Protein AF-A0A942KPQ2-F1 (afdb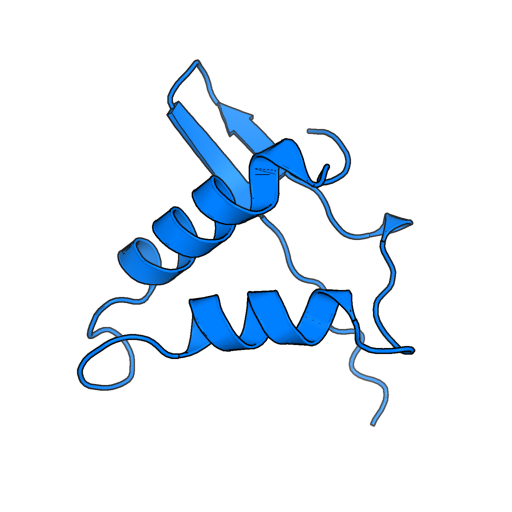_monomer_lite)

Sequence (68 aa):
MRLEEPADYRKVEELTREAFWNHHLPGCDEHYLLHIMRDCGAFIRELDFVAEVGSSKMFCRLILLEKM

Radius of gyration: 12.23 Å; chains: 1; bounding box: 29×26×29 Å

Secondary structure (DSSP, 8-state):
-EE--TTTHHHHHHHHHHHHTTTSSSS-SHHHHHHHHTT-TT--GGG-EEEEETTTEEEEE-------

pLDDT: mean 80.9, std 15.2, range [34.62, 92.06]

Foldseek 3Di:
DAFDDPVCLVVQLVVQQVVCDPVPHHGDCVSVVSVVLVVDPQFDSVQWDWDDDPPRDTDTDRDPPPPD

Structure (mmCIF, N/CA/C/O backbone):
data_AF-A0A942KPQ2-F1
#
_entry.id   AF-A0A942KPQ2-F1
#
loop_
_atom_site.group_PDB
_atom_site.id
_atom_site.type_symbol
_atom_site.label_atom_id
_atom_site.label_alt_id
_atom_site.label_comp_id
_atom_site.label_asym_id
_atom_site.label_entity_id
_atom_site.label_seq_id
_atom_site.pdbx_PDB_ins_code
_atom_site.Cartn_x
_atom_site.Cartn_y
_atom_site.Cartn_z
_atom_site.occupancy
_atom_site.B_iso_or_equiv
_atom_site.auth_seq_id
_atom_site.auth_comp_id
_atom_site.auth_asym_id
_atom_site.auth_atom_id
_atom_site.pdbx_PDB_model_num
ATOM 1 N N . MET A 1 1 ? -16.673 -3.950 -1.607 1.00 80.50 1 MET A N 1
ATOM 2 C CA . MET A 1 1 ? -15.453 -4.411 -2.300 1.00 80.50 1 MET A CA 1
ATOM 3 C C . MET A 1 1 ? -15.380 -3.661 -3.616 1.00 80.50 1 MET A C 1
ATOM 5 O O . MET A 1 1 ? -16.406 -3.582 -4.282 1.00 80.50 1 MET A O 1
ATOM 9 N N . ARG A 1 2 ? -14.239 -3.048 -3.929 1.00 89.31 2 ARG A N 1
ATOM 10 C CA . ARG A 1 2 ? -13.998 -2.263 -5.154 1.00 89.31 2 ARG A CA 1
ATOM 11 C C . ARG A 1 2 ? -12.544 -2.440 -5.600 1.00 89.31 2 ARG A C 1
ATOM 13 O O . ARG A 1 2 ? -11.763 -2.972 -4.817 1.00 89.31 2 ARG A O 1
ATOM 20 N N . LEU A 1 3 ? -12.202 -2.022 -6.817 1.00 90.50 3 LEU A N 1
ATOM 21 C CA . LEU A 1 3 ? -10.807 -2.012 -7.270 1.00 90.50 3 LEU A CA 1
ATOM 22 C C . LEU A 1 3 ? -9.969 -1.034 -6.432 1.00 90.50 3 LEU A C 1
ATOM 24 O O . LEU A 1 3 ? -10.507 -0.032 -5.943 1.00 90.50 3 LEU A O 1
ATOM 28 N N . GLU A 1 4 ? -8.687 -1.348 -6.250 1.00 90.06 4 GLU A N 1
ATOM 29 C CA . GLU A 1 4 ? -7.716 -0.438 -5.634 1.00 90.06 4 GLU A CA 1
ATOM 30 C C . GLU A 1 4 ? -7.534 0.807 -6.516 1.00 90.06 4 GLU A C 1
ATOM 32 O O . GLU A 1 4 ? -7.370 0.725 -7.738 1.00 90.06 4 GLU A O 1
ATOM 37 N N . GLU A 1 5 ? -7.553 1.980 -5.889 1.00 91.44 5 GLU A N 1
ATOM 38 C CA . GLU A 1 5 ? -7.234 3.247 -6.535 1.00 91.44 5 GLU A CA 1
ATOM 39 C C . GLU A 1 5 ? -5.925 3.814 -5.966 1.00 91.44 5 GLU A C 1
ATOM 41 O O . GLU A 1 5 ? -5.578 3.531 -4.821 1.00 91.44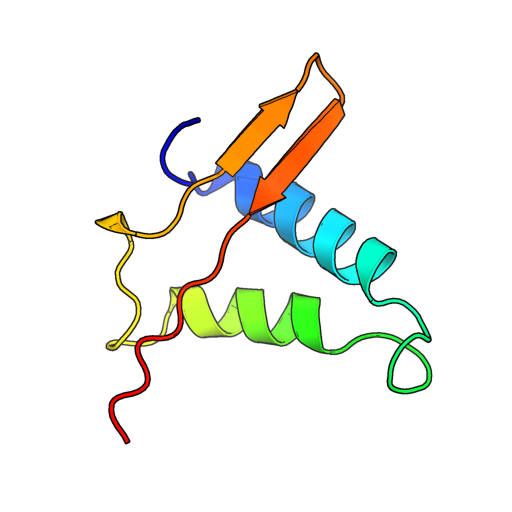 5 GLU A O 1
ATOM 46 N N . PRO A 1 6 ? -5.209 4.691 -6.697 1.00 92.06 6 PRO A N 1
ATOM 47 C CA . PRO A 1 6 ? -3.979 5.315 -6.196 1.00 92.06 6 PRO A CA 1
ATOM 48 C C . PRO A 1 6 ? -4.115 6.018 -4.836 1.00 92.06 6 PRO A C 1
ATOM 50 O O . PRO A 1 6 ? -3.141 6.135 -4.096 1.00 92.06 6 PRO A O 1
ATOM 53 N N . ALA A 1 7 ? -5.323 6.472 -4.487 1.00 92.00 7 ALA A N 1
ATOM 54 C CA . ALA A 1 7 ? -5.619 7.062 -3.184 1.00 92.00 7 ALA A CA 1
ATOM 55 C C . ALA A 1 7 ? -5.519 6.056 -2.018 1.00 92.00 7 ALA A C 1
ATOM 57 O O . ALA A 1 7 ? -5.304 6.462 -0.876 1.00 92.00 7 ALA A O 1
ATOM 58 N N . ASP A 1 8 ? -5.646 4.757 -2.294 1.00 89.88 8 ASP A N 1
ATOM 59 C CA . ASP A 1 8 ? -5.602 3.684 -1.301 1.00 89.88 8 ASP A CA 1
ATOM 60 C C . ASP A 1 8 ? -4.185 3.205 -1.004 1.00 89.88 8 ASP A C 1
ATOM 62 O O . ASP A 1 8 ? -3.951 2.637 0.063 1.00 89.88 8 ASP A O 1
ATOM 66 N N . TYR A 1 9 ? -3.233 3.455 -1.911 1.00 90.62 9 TYR A N 1
ATOM 67 C CA . TYR A 1 9 ? -1.931 2.786 -1.911 1.00 90.62 9 TYR A CA 1
ATOM 68 C C . TYR A 1 9 ? -1.217 2.881 -0.570 1.00 90.62 9 TYR A C 1
ATOM 70 O O . TYR A 1 9 ? -0.807 1.871 -0.002 1.00 90.62 9 TYR A O 1
ATOM 78 N N . ARG A 1 10 ? -1.151 4.096 -0.021 1.00 91.31 10 ARG A N 1
ATOM 79 C CA . ARG A 1 10 ? -0.530 4.351 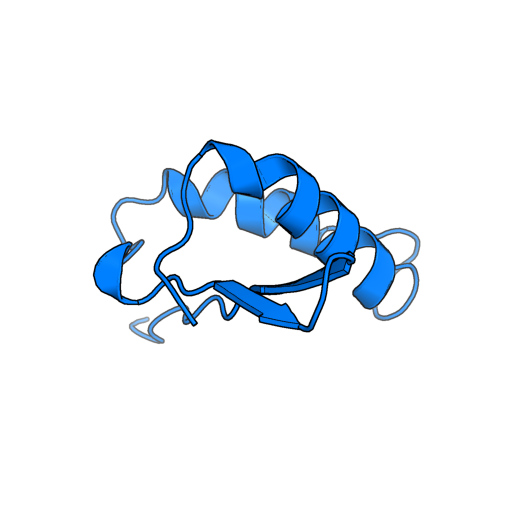1.277 1.00 91.31 10 ARG A CA 1
ATOM 80 C C . ARG A 1 10 ? -1.219 3.584 2.405 1.00 91.31 10 ARG A C 1
ATOM 82 O O . ARG A 1 10 ? -0.547 3.015 3.257 1.00 91.31 10 ARG A O 1
ATOM 89 N N . LYS A 1 11 ? -2.553 3.569 2.419 1.00 90.56 11 LYS A N 1
ATOM 90 C CA . LYS A 1 11 ? -3.335 2.918 3.478 1.00 90.56 11 LYS A CA 1
ATOM 91 C C . LYS A 1 11 ? -3.197 1.397 3.408 1.00 90.56 11 LYS A C 1
ATOM 93 O O . LYS A 1 11 ? -3.113 0.745 4.445 1.00 90.56 11 LYS A O 1
ATOM 98 N N . VAL A 1 12 ? -3.130 0.844 2.197 1.00 88.94 12 VAL A N 1
ATOM 99 C CA . VAL A 1 12 ? -2.872 -0.580 1.957 1.00 88.94 12 VAL A CA 1
ATOM 100 C C . VAL A 1 12 ? -1.449 -0.963 2.368 1.00 88.94 12 VAL A C 1
ATOM 102 O O . VAL A 1 12 ? -1.270 -1.975 3.044 1.00 88.94 12 VAL A O 1
ATOM 105 N N . GLU A 1 13 ? -0.443 -0.157 2.026 1.00 90.88 13 GLU A N 1
ATOM 106 C CA . GLU A 1 13 ? 0.952 -0.385 2.431 1.00 90.88 13 GLU A CA 1
ATOM 107 C C . GLU A 1 13 ? 1.113 -0.325 3.957 1.00 90.88 13 GLU A C 1
ATOM 109 O O . GLU A 1 13 ? 1.719 -1.216 4.550 1.00 90.88 13 GLU A O 1
ATOM 114 N N . GLU A 1 14 ? 0.520 0.676 4.616 1.00 91.44 14 GLU A N 1
ATOM 115 C CA . GLU A 1 14 ? 0.537 0.809 6.077 1.00 91.44 14 GLU A CA 1
ATOM 116 C C . GLU A 1 14 ? -0.145 -0.383 6.762 1.00 91.44 14 GLU A C 1
ATOM 118 O O . GLU A 1 14 ? 0.430 -0.961 7.687 1.00 91.44 14 GLU A O 1
ATOM 123 N N . LEU A 1 15 ? -1.317 -0.806 6.275 1.00 88.75 15 LEU A N 1
ATOM 124 C CA . LEU A 1 15 ? -2.006 -1.977 6.814 1.00 88.75 15 LEU A CA 1
ATOM 125 C C . LEU A 1 15 ? -1.201 -3.262 6.599 1.00 88.75 15 LEU A C 1
ATOM 127 O O . LEU A 1 15 ? -1.121 -4.088 7.503 1.00 88.75 15 LEU A O 1
ATOM 131 N N . THR A 1 16 ? -0.603 -3.436 5.419 1.00 88.38 16 THR A N 1
ATOM 132 C CA . THR A 1 16 ? 0.236 -4.602 5.103 1.00 88.38 16 THR A CA 1
ATOM 133 C C . THR A 1 16 ? 1.440 -4.646 6.036 1.00 88.38 16 THR A C 1
ATOM 135 O O . THR A 1 16 ? 1.712 -5.677 6.649 1.00 88.38 16 THR A O 1
ATOM 138 N N . ARG A 1 17 ? 2.106 -3.501 6.229 1.00 90.25 17 ARG A N 1
ATOM 139 C CA . ARG A 1 17 ? 3.218 -3.361 7.170 1.00 90.25 17 ARG A CA 1
ATOM 140 C C . ARG A 1 17 ? 2.809 -3.774 8.579 1.00 90.25 17 ARG A C 1
ATOM 142 O O . ARG A 1 17 ? 3.563 -4.481 9.230 1.00 90.25 17 ARG A O 1
ATOM 149 N N . GLU A 1 18 ? 1.645 -3.340 9.053 1.00 90.38 18 GLU A N 1
ATOM 150 C CA . GLU A 1 18 ? 1.144 -3.654 10.399 1.00 90.38 18 GLU A CA 1
ATOM 151 C C . GLU A 1 18 ? 0.699 -5.109 10.553 1.00 90.38 18 GLU A C 1
ATOM 153 O O . GLU A 1 18 ? 0.947 -5.712 11.594 1.00 90.38 18 GLU A O 1
ATOM 158 N N . ALA A 1 19 ? 0.084 -5.688 9.521 1.00 86.50 19 ALA A N 1
ATOM 159 C CA . ALA A 1 19 ? -0.377 -7.072 9.530 1.00 86.50 19 ALA A CA 1
ATOM 160 C C . ALA A 1 19 ? 0.781 -8.082 9.569 1.00 86.50 19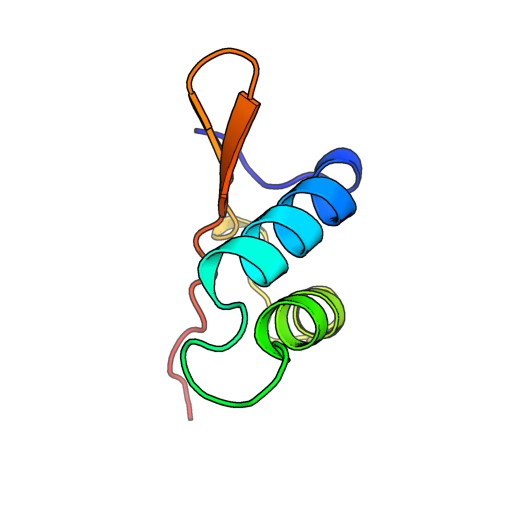 ALA A C 1
ATOM 162 O O . ALA A 1 19 ? 0.651 -9.135 10.192 1.00 86.50 19 ALA A O 1
ATOM 163 N N . PHE A 1 20 ? 1.906 -7.755 8.925 1.00 86.56 20 PHE A N 1
ATOM 164 C CA . PHE A 1 20 ? 3.075 -8.635 8.815 1.00 86.56 20 PHE A CA 1
ATOM 165 C C . PHE A 1 20 ? 4.268 -8.206 9.681 1.00 86.56 20 PHE A C 1
ATOM 167 O O . PHE A 1 20 ? 5.301 -8.877 9.677 1.00 86.56 20 PHE A O 1
ATOM 174 N N . TRP A 1 21 ? 4.138 -7.127 10.462 1.00 90.44 21 TRP A N 1
ATOM 175 C CA . TRP A 1 21 ? 5.223 -6.608 11.294 1.00 90.44 21 TRP A CA 1
ATOM 176 C C . TRP A 1 21 ? 5.777 -7.674 12.242 1.00 90.44 21 TRP A C 1
ATOM 178 O O . TRP A 1 21 ? 5.057 -8.188 13.099 1.00 90.44 21 TRP A O 1
ATOM 188 N N . ASN A 1 22 ? 7.073 -7.967 12.130 1.00 90.25 22 ASN A N 1
ATOM 189 C CA . ASN A 1 22 ? 7.784 -8.963 12.934 1.00 90.25 22 ASN A CA 1
ATOM 190 C C . ASN A 1 22 ? 7.213 -10.388 12.849 1.00 90.25 22 ASN A C 1
ATOM 192 O O . ASN A 1 22 ? 7.532 -11.221 13.699 1.00 90.25 22 ASN A O 1
ATOM 196 N N . HIS A 1 23 ? 6.372 -10.686 11.858 1.00 88.44 23 HIS A N 1
ATOM 197 C CA . HIS A 1 23 ? 5.705 -11.982 11.786 1.00 88.44 23 HIS A CA 1
ATOM 198 C C . HIS A 1 23 ? 6.583 -13.052 11.124 1.00 88.44 23 HIS A C 1
ATOM 200 O O . HIS A 1 23 ? 6.575 -14.204 11.561 1.00 88.44 23 HIS A O 1
ATOM 206 N N . HIS A 1 24 ? 7.355 -12.664 10.104 1.00 82.38 24 HIS A N 1
ATOM 207 C CA . HIS A 1 24 ? 8.288 -13.541 9.385 1.00 82.38 24 HIS A CA 1
ATOM 208 C C . HIS A 1 24 ? 9.757 -13.211 9.686 1.00 82.38 24 HIS A C 1
ATOM 210 O O . HIS A 1 24 ? 10.575 -14.112 9.864 1.00 82.38 24 HIS A O 1
ATOM 216 N N . LEU A 1 25 ? 10.093 -11.921 9.757 1.00 86.50 25 LEU A N 1
ATOM 217 C CA . LEU A 1 25 ? 11.437 -11.380 9.981 1.00 86.50 25 LEU A CA 1
ATOM 218 C C . LEU A 1 25 ? 11.321 -10.076 10.787 1.00 86.50 25 LEU A C 1
ATOM 220 O O . LEU A 1 25 ? 10.239 -9.492 10.809 1.00 86.50 25 LEU A O 1
ATOM 224 N N . PRO A 1 26 ? 12.394 -9.585 11.438 1.00 88.12 26 PRO A N 1
ATOM 225 C CA . PRO A 1 26 ? 12.385 -8.255 12.042 1.00 88.12 26 PRO A CA 1
ATOM 226 C C . PRO A 1 26 ? 12.025 -7.176 11.007 1.00 88.12 26 PRO A C 1
ATOM 228 O O . PRO A 1 26 ? 12.715 -7.031 10.002 1.00 88.12 26 PRO A O 1
ATOM 231 N N . GLY A 1 27 ? 10.965 -6.409 11.266 1.00 88.44 27 GLY A N 1
ATOM 232 C CA . GLY A 1 27 ? 10.376 -5.473 10.307 1.00 88.44 27 GLY A CA 1
ATOM 233 C C . GLY A 1 27 ? 9.290 -6.115 9.438 1.00 88.44 27 GLY A C 1
ATOM 234 O O . GLY A 1 27 ? 8.542 -6.974 9.899 1.00 88.44 27 GLY A O 1
ATOM 235 N N . CYS A 1 28 ? 9.147 -5.632 8.206 1.00 88.50 28 CYS A N 1
ATOM 236 C CA . CYS A 1 28 ? 8.221 -6.158 7.202 1.00 88.50 28 CYS A CA 1
ATOM 237 C C . CYS A 1 28 ? 8.688 -5.684 5.824 1.00 88.50 28 CYS A C 1
ATOM 239 O O . CYS A 1 28 ? 8.899 -4.486 5.652 1.00 88.50 28 CYS A O 1
ATOM 241 N N . ASP A 1 29 ? 8.776 -6.589 4.852 1.00 89.94 29 ASP A N 1
ATOM 242 C CA . ASP A 1 29 ? 9.150 -6.274 3.463 1.00 89.94 29 ASP A CA 1
ATOM 243 C C . ASP A 1 29 ? 7.937 -6.344 2.520 1.00 89.94 29 ASP A C 1
ATOM 245 O O . ASP A 1 29 ? 7.948 -5.783 1.426 1.00 89.94 29 ASP A O 1
ATOM 249 N N . GLU A 1 30 ? 6.851 -6.985 2.955 1.00 88.81 30 GLU A N 1
ATOM 250 C CA . GLU A 1 30 ? 5.637 -7.227 2.175 1.00 88.81 30 GLU A CA 1
ATOM 251 C C . GLU A 1 30 ? 4.979 -5.923 1.704 1.00 88.81 30 GLU A C 1
ATOM 253 O O . GLU A 1 30 ? 4.500 -5.841 0.574 1.00 88.81 30 GLU A O 1
ATOM 258 N N . HIS A 1 31 ? 5.006 -4.874 2.532 1.00 88.56 31 HIS A N 1
ATOM 259 C CA . HIS A 1 31 ? 4.494 -3.556 2.146 1.00 88.56 31 HIS A CA 1
ATOM 260 C C . HIS A 1 31 ? 5.296 -2.926 0.993 1.00 88.56 31 HIS A C 1
ATOM 262 O O . HIS A 1 31 ? 4.720 -2.289 0.113 1.00 88.56 31 HIS A O 1
ATOM 268 N N . TYR A 1 32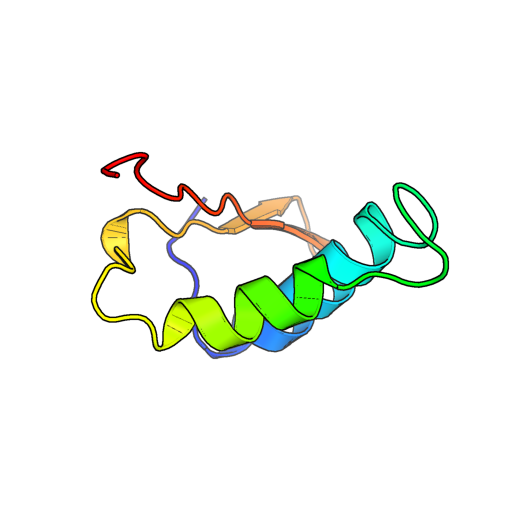 ? 6.613 -3.141 0.962 1.00 90.00 32 TYR A N 1
ATOM 269 C CA . TYR A 1 32 ? 7.486 -2.647 -0.100 1.00 90.00 32 TYR A CA 1
ATOM 270 C C . TYR A 1 32 ? 7.371 -3.492 -1.374 1.00 90.00 32 TYR A C 1
ATOM 272 O O . TYR A 1 32 ? 7.355 -2.952 -2.480 1.00 90.00 32 TYR A O 1
ATOM 280 N N . LEU A 1 33 ? 7.210 -4.811 -1.235 1.00 88.75 33 LEU A N 1
ATOM 281 C CA . LEU A 1 33 ? 6.913 -5.687 -2.367 1.00 88.75 33 LEU A CA 1
ATOM 282 C C . LEU A 1 33 ? 5.623 -5.254 -3.072 1.00 88.75 33 LEU A C 1
ATOM 284 O O . LEU A 1 33 ? 5.591 -5.160 -4.297 1.00 88.75 33 LEU A O 1
ATOM 288 N N . LEU A 1 34 ? 4.585 -4.938 -2.297 1.00 88.88 34 LEU A N 1
ATOM 289 C CA . LEU A 1 34 ? 3.308 -4.460 -2.813 1.00 88.88 34 LEU A CA 1
ATOM 290 C C . LEU A 1 34 ? 3.461 -3.135 -3.582 1.00 88.88 34 LEU A C 1
ATOM 292 O O . LEU A 1 34 ? 2.886 -2.993 -4.657 1.00 88.88 34 LEU A O 1
ATOM 296 N N . HIS A 1 35 ? 4.301 -2.214 -3.096 1.00 90.19 35 HIS A N 1
ATOM 297 C CA . HIS A 1 35 ? 4.652 -0.982 -3.808 1.00 90.19 35 HIS A CA 1
ATOM 298 C C . HIS A 1 35 ? 5.265 -1.259 -5.191 1.00 90.19 35 HIS A C 1
ATOM 300 O O . HIS A 1 35 ? 4.763 -0.758 -6.195 1.00 90.19 35 HIS A O 1
ATOM 306 N N . ILE A 1 36 ? 6.304 -2.101 -5.254 1.00 91.56 36 ILE A N 1
ATOM 307 C CA . ILE A 1 36 ? 6.992 -2.446 -6.512 1.00 91.56 36 ILE A CA 1
ATOM 308 C C . ILE A 1 36 ? 6.061 -3.193 -7.474 1.00 91.56 36 ILE A C 1
ATOM 310 O O . ILE A 1 36 ? 6.114 -2.995 -8.688 1.00 91.56 36 ILE A O 1
ATOM 314 N N . MET A 1 37 ? 5.214 -4.079 -6.949 1.00 87.94 37 MET A N 1
ATOM 315 C CA . MET A 1 37 ? 4.371 -4.938 -7.773 1.00 87.94 37 MET A CA 1
ATOM 316 C C . MET A 1 37 ? 3.369 -4.171 -8.631 1.00 87.94 37 MET A C 1
ATOM 318 O O . MET A 1 37 ? 3.043 -4.657 -9.709 1.00 87.94 37 MET A O 1
ATOM 322 N N . ARG A 1 38 ? 2.928 -2.979 -8.220 1.00 88.00 38 ARG A N 1
ATOM 323 C CA . ARG A 1 38 ? 1.990 -2.165 -9.012 1.00 88.00 38 ARG A CA 1
ATOM 324 C C . ARG A 1 38 ? 2.557 -1.724 -10.361 1.00 88.00 38 ARG A C 1
ATOM 326 O O . ARG A 1 38 ? 1.790 -1.530 -11.302 1.00 88.00 38 ARG A O 1
ATOM 333 N N . ASP A 1 39 ? 3.880 -1.618 -10.453 1.00 89.19 39 ASP A N 1
ATOM 334 C CA . ASP A 1 39 ? 4.599 -1.252 -11.676 1.00 89.19 39 ASP A CA 1
ATOM 335 C C . ASP A 1 39 ? 5.077 -2.480 -12.473 1.00 89.19 39 ASP A C 1
ATOM 337 O O . ASP A 1 39 ? 5.655 -2.354 -13.555 1.00 89.19 39 ASP A O 1
ATOM 341 N N . CYS A 1 40 ? 4.840 -3.694 -11.966 1.00 88.06 40 CYS A N 1
ATOM 342 C CA . CYS A 1 40 ? 5.205 -4.920 -12.662 1.00 88.06 40 CYS A CA 1
ATOM 343 C C . CYS A 1 40 ? 4.301 -5.138 -13.883 1.00 88.06 40 CYS A C 1
ATOM 345 O O . CYS A 1 40 ? 3.079 -5.132 -13.776 1.00 88.06 40 CYS A O 1
ATOM 347 N N . GLY A 1 41 ? 4.884 -5.445 -15.046 1.00 86.25 41 GLY A N 1
ATOM 348 C CA . GLY A 1 41 ? 4.112 -5.744 -16.262 1.00 86.25 41 GLY A CA 1
ATOM 349 C C . GLY A 1 41 ? 3.217 -6.991 -16.167 1.00 86.25 41 GLY A C 1
ATOM 350 O O . GLY A 1 41 ? 2.340 -7.172 -17.006 1.00 86.25 41 GLY A O 1
ATOM 351 N N . ALA A 1 42 ? 3.424 -7.845 -15.158 1.00 85.56 42 ALA A N 1
ATOM 352 C CA . ALA A 1 42 ? 2.575 -9.001 -14.865 1.00 85.56 42 ALA A CA 1
ATOM 353 C C . ALA A 1 42 ? 1.439 -8.691 -13.867 1.00 85.56 42 ALA A C 1
ATOM 355 O O . ALA A 1 42 ? 0.666 -9.585 -13.519 1.00 85.56 42 ALA A O 1
ATOM 356 N N . PHE A 1 43 ? 1.340 -7.451 -13.383 1.00 84.50 43 PHE A N 1
ATOM 357 C CA . PHE A 1 43 ? 0.314 -7.036 -12.436 1.00 84.50 43 PHE A CA 1
ATOM 358 C C . PHE A 1 43 ? -1.042 -6.852 -13.123 1.00 84.50 43 PHE A C 1
ATOM 360 O O . PHE A 1 43 ? -1.167 -6.102 -14.091 1.00 84.50 43 PHE A O 1
ATOM 367 N N . ILE A 1 44 ? -2.071 -7.530 -12.608 1.00 86.81 44 ILE A N 1
ATOM 368 C CA . ILE A 1 44 ? -3.434 -7.477 -13.152 1.00 86.81 44 ILE A CA 1
ATOM 369 C C . ILE A 1 44 ? -4.289 -6.589 -12.253 1.00 86.81 44 ILE A C 1
ATOM 371 O O . ILE A 1 44 ? -4.818 -7.041 -11.237 1.00 86.81 44 ILE A O 1
ATOM 375 N N . ARG A 1 45 ? -4.439 -5.322 -12.646 1.00 84.00 45 ARG A N 1
ATOM 376 C CA . ARG A 1 45 ? -5.172 -4.299 -11.879 1.00 84.00 45 ARG A CA 1
ATOM 377 C C . ARG A 1 45 ? -6.641 -4.658 -11.675 1.00 84.00 45 ARG A C 1
ATOM 379 O O . ARG A 1 45 ? -7.229 -4.301 -10.667 1.00 84.00 45 ARG A O 1
ATOM 386 N N . GLU A 1 46 ? -7.231 -5.386 -12.614 1.00 87.56 46 GLU A N 1
ATOM 387 C CA . GLU A 1 46 ? -8.618 -5.853 -12.573 1.00 87.56 46 GLU A CA 1
ATOM 388 C C . GLU A 1 46 ? -8.864 -6.908 -11.484 1.00 87.56 46 GLU A C 1
ATOM 390 O O . GLU A 1 46 ? -10.016 -7.200 -11.160 1.00 87.56 46 GLU A O 1
ATOM 395 N N . LEU A 1 47 ? -7.793 -7.490 -10.935 1.00 86.31 47 LEU A N 1
ATOM 396 C CA . LEU A 1 47 ? -7.838 -8.447 -9.831 1.00 86.31 47 LEU A CA 1
ATOM 397 C C . LEU A 1 47 ? -7.403 -7.841 -8.496 1.00 86.31 47 LEU A C 1
ATOM 399 O O . LEU A 1 47 ? -7.430 -8.542 -7.483 1.00 86.31 47 LEU A O 1
ATOM 403 N N . ASP A 1 48 ? -7.030 -6.563 -8.479 1.00 86.44 48 ASP A N 1
ATOM 404 C CA . ASP A 1 48 ? -6.597 -5.882 -7.273 1.00 86.44 48 ASP A CA 1
ATOM 405 C C . ASP A 1 48 ? -7.773 -5.176 -6.598 1.00 86.44 48 ASP A C 1
ATOM 407 O O . ASP A 1 48 ? -8.256 -4.127 -7.032 1.00 86.44 48 ASP A O 1
ATOM 411 N N . PHE A 1 49 ? -8.280 -5.806 -5.542 1.00 87.31 49 PHE A N 1
ATOM 412 C CA . PHE A 1 49 ? -9.465 -5.352 -4.833 1.00 87.31 49 PHE A CA 1
ATOM 413 C C . PHE A 1 49 ? -9.144 -4.929 -3.412 1.00 87.31 49 PHE A C 1
ATOM 415 O O . PHE A 1 49 ? -8.468 -5.640 -2.664 1.00 87.31 49 PHE A O 1
ATOM 422 N N . VAL A 1 50 ? -9.804 -3.851 -3.001 1.00 87.75 50 VAL A N 1
ATOM 423 C CA . VAL A 1 50 ? -9.891 -3.410 -1.618 1.00 87.75 50 VAL A CA 1
ATOM 424 C C . VAL A 1 50 ? -11.278 -3.697 -1.040 1.00 87.75 50 VAL A C 1
ATOM 426 O O . VAL A 1 50 ? -12.335 -3.445 -1.641 1.00 87.75 50 VAL A O 1
ATOM 429 N N . ALA A 1 51 ? -11.290 -4.252 0.167 1.00 86.56 51 ALA A N 1
ATOM 430 C CA . ALA A 1 51 ? -12.493 -4.464 0.954 1.00 86.56 51 ALA A CA 1
ATOM 431 C C . ALA A 1 51 ? -12.514 -3.498 2.136 1.00 86.56 51 ALA A C 1
ATOM 433 O O . ALA A 1 51 ? -11.769 -3.676 3.095 1.00 86.56 51 ALA A O 1
ATOM 434 N N . GLU A 1 52 ? -13.391 -2.502 2.065 1.00 82.56 52 GLU A N 1
ATOM 435 C CA . GLU A 1 52 ? -13.614 -1.540 3.138 1.00 82.56 52 GLU A CA 1
ATOM 436 C C . GLU A 1 52 ? -14.721 -2.025 4.089 1.00 82.56 52 GLU A C 1
ATOM 438 O O . GLU A 1 52 ? -15.827 -2.357 3.655 1.00 82.56 52 GLU A O 1
ATOM 443 N N . VAL A 1 53 ? -14.417 -2.084 5.389 1.00 81.44 53 VAL A N 1
ATOM 444 C CA . VAL A 1 53 ? -15.371 -2.395 6.463 1.00 81.44 53 VAL A CA 1
ATOM 445 C C . VAL A 1 53 ? -15.448 -1.204 7.416 1.00 81.44 53 VAL A C 1
ATOM 447 O O . VAL A 1 53 ? -14.515 -0.939 8.184 1.00 81.44 53 VAL A O 1
ATOM 450 N N . GLY A 1 54 ? -16.575 -0.489 7.373 1.00 77.31 54 GLY A N 1
ATOM 451 C CA . GLY A 1 54 ? -16.736 0.788 8.075 1.00 77.31 54 GLY A CA 1
ATOM 452 C C . GLY A 1 54 ? -15.727 1.828 7.579 1.00 77.31 54 GLY A C 1
ATOM 453 O O . GLY A 1 54 ? -15.304 1.775 6.435 1.00 77.31 54 GLY A O 1
ATOM 454 N N . SER A 1 55 ? -15.301 2.748 8.441 1.00 67.94 55 SER A N 1
ATOM 455 C CA . SER A 1 55 ? -14.391 3.847 8.067 1.00 67.94 55 SER A CA 1
ATOM 456 C C . SER A 1 55 ? -12.895 3.480 8.088 1.00 67.94 55 SER A C 1
ATOM 458 O O . SER A 1 55 ? -12.042 4.329 7.811 1.00 67.94 55 SER A O 1
ATOM 460 N N . SER A 1 56 ? -12.528 2.261 8.511 1.00 58.03 56 SER A N 1
ATOM 461 C CA . SER A 1 56 ? -11.170 2.025 9.037 1.00 58.03 56 SER A CA 1
ATOM 462 C C . SER A 1 56 ? -10.428 0.809 8.496 1.00 58.03 56 SER A C 1
ATOM 464 O O . SER A 1 56 ? -9.203 0.845 8.501 1.00 58.03 56 SER A O 1
ATOM 466 N N . LYS A 1 57 ? -11.095 -0.252 8.033 1.00 59.69 57 LYS A N 1
ATOM 467 C CA . LYS A 1 57 ? -10.403 -1.511 7.696 1.00 59.69 57 LYS A CA 1
ATOM 468 C C . LYS A 1 57 ? -10.483 -1.781 6.203 1.00 59.69 57 LYS A C 1
ATOM 470 O O . LYS A 1 57 ? -11.587 -1.907 5.690 1.00 59.69 57 LYS A O 1
ATOM 475 N N . MET A 1 58 ? -9.332 -1.859 5.537 1.00 65.06 58 MET A N 1
ATOM 476 C CA . MET A 1 58 ? -9.212 -2.008 4.086 1.00 65.06 58 MET A CA 1
ATOM 477 C C . MET A 1 58 ? -8.366 -3.242 3.751 1.00 65.06 58 MET A C 1
ATOM 479 O O . MET A 1 58 ? -7.154 -3.146 3.736 1.00 65.06 58 MET A O 1
ATOM 483 N N . PHE A 1 59 ? -8.957 -4.408 3.496 1.00 64.75 59 PHE A N 1
ATOM 484 C CA . PHE A 1 59 ? -8.164 -5.583 3.100 1.00 64.75 59 PHE A CA 1
ATOM 485 C C . PHE A 1 59 ? -7.856 -5.541 1.599 1.00 64.75 59 PHE A C 1
ATOM 487 O O . PHE A 1 59 ? -8.795 -5.514 0.804 1.00 64.75 59 PHE A O 1
ATOM 494 N N . CYS A 1 60 ? -6.575 -5.563 1.223 1.00 61.91 60 CYS A N 1
ATOM 495 C CA . CYS A 1 60 ? -6.117 -5.771 -0.154 1.00 61.91 60 CYS A CA 1
ATOM 496 C C . CYS A 1 60 ? -5.819 -7.261 -0.369 1.00 61.91 60 CYS A C 1
ATOM 498 O O . CYS A 1 60 ? -5.176 -7.898 0.472 1.00 61.91 60 CYS A O 1
ATOM 500 N N . ARG A 1 61 ? -6.303 -7.839 -1.474 1.00 63.97 61 ARG A N 1
ATOM 501 C CA . ARG A 1 61 ? -5.904 -9.184 -1.907 1.00 63.97 61 ARG A CA 1
ATOM 502 C C . ARG A 1 61 ? -5.033 -9.057 -3.149 1.00 63.97 61 ARG A C 1
ATOM 504 O O . ARG A 1 61 ? -5.549 -8.979 -4.257 1.00 63.97 61 ARG A O 1
ATOM 511 N N . LEU A 1 62 ? -3.725 -9.148 -2.949 1.00 57.50 62 LEU A N 1
ATOM 512 C CA . LEU A 1 62 ? -2.755 -9.293 -4.024 1.00 57.50 62 LEU A CA 1
ATOM 513 C C . LEU A 1 62 ? -2.808 -10.738 -4.551 1.00 57.50 62 LEU A C 1
ATOM 515 O O . LEU A 1 62 ? -2.305 -11.655 -3.902 1.00 57.50 62 LEU A O 1
ATOM 519 N N . ILE A 1 63 ? -3.458 -10.980 -5.694 1.00 54.53 63 ILE A N 1
ATOM 520 C CA . ILE A 1 63 ? -3.322 -12.264 -6.399 1.00 54.53 63 ILE A CA 1
ATOM 521 C C . ILE A 1 63 ? -2.117 -12.145 -7.330 1.00 54.53 63 ILE A C 1
ATOM 523 O O . ILE A 1 63 ? -2.227 -11.629 -8.440 1.00 54.53 63 ILE A O 1
ATOM 527 N N . LEU A 1 64 ? -0.963 -12.641 -6.884 1.00 47.81 64 LEU A N 1
ATOM 528 C CA . LEU A 1 64 ? 0.116 -12.998 -7.797 1.00 47.81 64 LEU A CA 1
ATOM 529 C C . LEU A 1 64 ? -0.356 -14.263 -8.523 1.00 47.81 64 LEU A C 1
A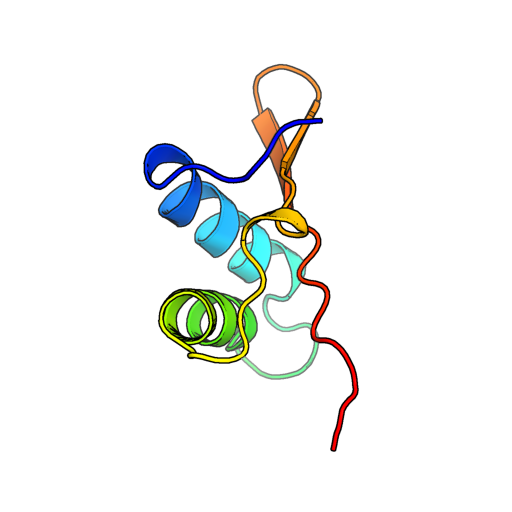TOM 531 O O . LEU A 1 64 ? -0.508 -15.312 -7.898 1.00 47.81 64 LEU A O 1
ATOM 535 N N . LEU A 1 65 ? -0.678 -14.166 -9.817 1.00 37.81 65 LEU A N 1
ATOM 536 C CA . LEU A 1 65 ? -0.838 -15.371 -10.626 1.00 37.81 65 LEU A CA 1
ATOM 537 C C . LEU A 1 65 ? 0.502 -16.099 -10.588 1.00 37.81 65 LEU A C 1
ATOM 539 O O . LEU A 1 65 ? 1.485 -15.613 -11.147 1.00 37.81 65 LEU A O 1
ATOM 543 N N . GLU A 1 66 ? 0.527 -17.261 -9.941 1.00 36.31 66 GLU A N 1
ATOM 544 C CA . GLU A 1 66 ? 1.541 -18.280 -10.178 1.00 36.31 66 GLU A CA 1
ATOM 545 C C . GLU A 1 66 ? 1.520 -18.631 -11.672 1.00 36.31 66 GLU A C 1
ATOM 547 O O . GLU A 1 66 ? 0.765 -19.479 -12.148 1.00 36.31 66 GLU A O 1
ATOM 552 N N . LYS A 1 67 ? 2.318 -17.905 -12.449 1.00 37.78 67 LYS A N 1
ATOM 553 C CA . LYS A 1 67 ? 2.799 -18.327 -13.757 1.00 37.78 67 LYS A CA 1
ATOM 554 C C . LYS A 1 67 ? 4.295 -18.067 -13.829 1.00 37.78 67 LYS A C 1
ATOM 556 O O . LYS A 1 67 ? 4.747 -17.256 -14.631 1.00 37.78 67 LYS A O 1
ATOM 561 N N . MET A 1 68 ? 5.031 -18.787 -12.988 1.00 34.62 68 MET A N 1
ATOM 562 C CA . MET A 1 68 ? 6.362 -19.313 -13.293 1.00 34.62 68 MET A CA 1
ATOM 563 C C . MET A 1 68 ? 6.498 -20.689 -12.658 1.00 34.62 68 MET A C 1
ATOM 565 O O . MET A 1 68 ? 6.210 -20.789 -11.448 1.00 34.62 68 MET A O 1
#